Protein AF-A0AAW1YMD5-F1 (afdb_monomer)

InterPro domains:
  IPR000743 Glycoside hydrolase, family 28 [PF00295] (5-90)
  IPR011050 Pectin lyase fold/virulence factor [SSF51126] (4-85)
  IPR012334 Pectin lyase fold [G3DSA:2.160.20.10] (3-97)

pLDDT: mean 80.37, std 17.01, range [36.25, 95.62]

Mean predicted aligned error: 6.87 Å

Foldseek 3Di:
DAEEELAQEAAEAEAAFDADCAEAAQAEDEAYEYEQHAAHEEYYQQDDPPVPPRDPGGHNYAYEHYEYYNYYYEYVDLHRYDYHDHPDYDDHPDPPPDDD

Sequence (100 aa):
MRFFKGTQNGLRIKSWARPSNGFVQGVQFLEVKMVNVQNPIVIDQNYCPHNLNCPAQVSGVKISDVLYQNIQGTSATAVAVRFAVVQQIHAVGYDSKTCL

Solvent-accessible surface area (backbone atoms only — not comparable to full-atom values): 5699 Å² total; per-residue (Å²): 122,48,81,46,65,67,33,71,58,59,50,75,50,75,38,58,17,34,87,44,89,49,72,48,67,69,47,73,49,66,34,34,40,35,37,43,12,41,31,35,34,35,38,30,28,62,39,47,75,92,69,61,88,56,53,100,40,68,29,36,54,45,58,41,57,50,43,45,37,65,62,46,42,35,45,61,40,97,55,43,68,46,78,44,73,79,96,54,82,67,63,78,59,75,70,82,84,50,85,118

Organism: Rubus argutus (NCBI:txid59490)

Secondary structure (DSSP, 8-state):
-EEEES-SEEEEEEEESS----EEE--EEEEEEEEEESEEEEEEEEE-GGGSS--SS----EEE--EEEEEEEEESSS-SEEEES-S---------S---

Structure (mmCIF, N/CA/C/O backbone):
data_AF-A0AAW1YMD5-F1
#
_entry.id   AF-A0AAW1YMD5-F1
#
loop_
_atom_site.group_PDB
_atom_site.id
_atom_site.type_symbol
_atom_site.label_atom_id
_atom_site.label_alt_id
_atom_site.label_comp_id
_atom_site.label_asym_id
_atom_site.label_entity_id
_atom_site.label_seq_id
_atom_site.pdbx_PDB_ins_code
_atom_site.Cartn_x
_atom_site.Cartn_y
_atom_site.Cartn_z
_atom_site.occupancy
_atom_site.B_iso_or_equiv
_atom_site.auth_seq_id
_atom_site.auth_comp_id
_atom_site.auth_asym_id
_atom_site.auth_atom_id
_atom_site.pdbx_PDB_model_num
ATOM 1 N N . MET A 1 1 ? -17.437 -8.914 6.060 1.00 76.75 1 MET A N 1
ATOM 2 C CA . MET A 1 1 ? -16.591 -7.895 6.731 1.00 76.75 1 MET A CA 1
ATOM 3 C C . MET A 1 1 ? -15.275 -8.469 7.282 1.00 76.75 1 MET A C 1
ATOM 5 O O . MET A 1 1 ? -15.306 -9.346 8.136 1.00 76.75 1 MET A O 1
ATOM 9 N N . ARG A 1 2 ? -14.117 -7.988 6.801 1.00 92.06 2 ARG A N 1
ATOM 10 C CA . ARG A 1 2 ? -12.753 -8.325 7.279 1.00 92.06 2 ARG A CA 1
ATOM 11 C C . ARG A 1 2 ? -12.272 -7.301 8.314 1.00 92.06 2 ARG A C 1
ATOM 13 O O . ARG A 1 2 ? -12.601 -6.129 8.175 1.00 92.06 2 ARG A O 1
ATOM 20 N N . PHE A 1 3 ? -11.484 -7.709 9.314 1.00 93.81 3 PHE A N 1
ATOM 21 C CA . PHE A 1 3 ? -11.036 -6.827 10.405 1.00 93.81 3 PHE A CA 1
ATOM 22 C C . PHE A 1 3 ? -9.511 -6.819 10.576 1.00 93.81 3 PHE A C 1
ATOM 24 O O . PHE A 1 3 ? -8.901 -7.876 10.715 1.00 93.81 3 PHE A O 1
ATOM 31 N N . PHE A 1 4 ? -8.907 -5.628 10.614 1.00 95.12 4 PHE A N 1
ATOM 32 C CA . PHE A 1 4 ? -7.480 -5.418 10.881 1.00 95.12 4 PHE A CA 1
ATOM 33 C C . PHE A 1 4 ? -7.298 -4.484 12.079 1.00 95.12 4 PHE A C 1
ATOM 35 O O . PHE A 1 4 ? -7.888 -3.405 12.117 1.00 95.12 4 PHE A O 1
ATOM 42 N N . LYS A 1 5 ? -6.466 -4.870 13.052 1.00 95.62 5 LYS A N 1
ATOM 43 C CA .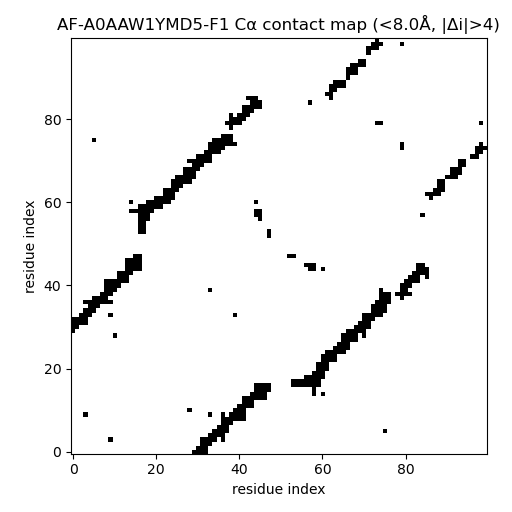 LYS A 1 5 ? -6.191 -4.061 14.248 1.00 95.62 5 LYS A CA 1
ATOM 44 C C . LYS A 1 5 ? -4.701 -4.024 14.559 1.00 95.62 5 LYS A C 1
ATOM 46 O O . LYS A 1 5 ? -4.084 -5.079 14.654 1.00 95.62 5 LYS A O 1
ATOM 51 N N . GLY A 1 6 ? -4.142 -2.828 14.744 1.00 93.94 6 GLY A N 1
ATOM 52 C CA . GLY A 1 6 ? -2.741 -2.646 15.148 1.00 93.94 6 GLY A CA 1
ATOM 53 C C . GLY A 1 6 ? -1.714 -3.157 14.133 1.00 93.94 6 GLY A C 1
ATOM 54 O O . GLY A 1 6 ? -0.551 -3.338 14.482 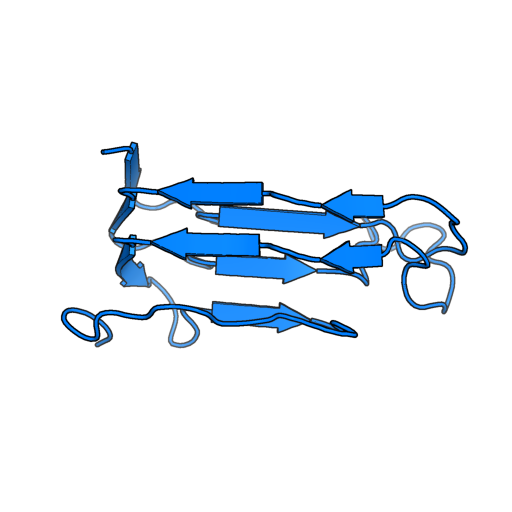1.00 93.94 6 GLY A O 1
ATOM 55 N N . THR A 1 7 ? -2.127 -3.448 12.895 1.00 95.56 7 THR A N 1
ATOM 56 C CA . THR A 1 7 ? -1.236 -3.997 11.8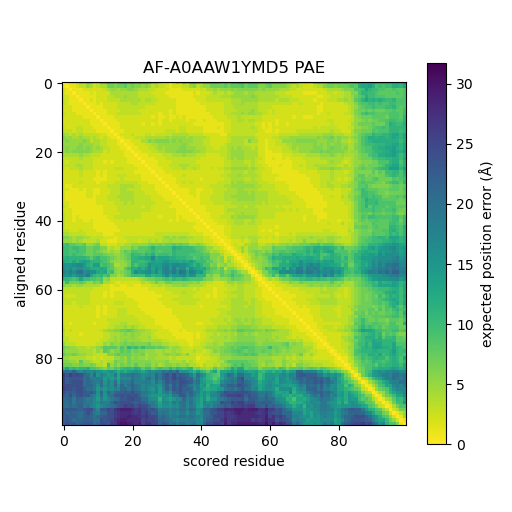70 1.00 95.56 7 THR A CA 1
ATOM 57 C C . THR A 1 7 ? -0.415 -2.896 11.211 1.00 95.56 7 THR A C 1
ATOM 59 O O . THR A 1 7 ? -0.817 -1.733 11.132 1.00 95.56 7 THR A O 1
ATOM 62 N N . GLN A 1 8 ? 0.739 -3.276 10.659 1.00 94.00 8 GLN A N 1
ATOM 63 C CA . GLN A 1 8 ? 1.549 -2.346 9.875 1.00 94.00 8 GLN A CA 1
ATOM 64 C C . GLN A 1 8 ? 0.843 -1.922 8.576 1.00 94.00 8 GLN A C 1
ATOM 66 O O . GLN A 1 8 ? 0.978 -0.784 8.142 1.00 94.00 8 GLN A O 1
ATOM 71 N N . ASN A 1 9 ? 0.110 -2.831 7.927 1.00 93.69 9 ASN A N 1
ATOM 72 C CA . ASN A 1 9 ? -0.601 -2.556 6.679 1.00 93.69 9 ASN A CA 1
ATOM 73 C C . ASN A 1 9 ? -2.012 -3.152 6.736 1.00 93.69 9 ASN A C 1
ATOM 75 O O . ASN A 1 9 ? -2.213 -4.187 7.379 1.00 93.69 9 ASN A O 1
ATOM 79 N N . GLY A 1 10 ? -2.958 -2.515 6.050 1.00 94.56 10 GLY A N 1
ATOM 80 C CA . GLY A 1 10 ? -4.269 -3.083 5.754 1.00 94.56 10 GLY A CA 1
ATOM 81 C C . GLY A 1 10 ? -4.255 -3.741 4.377 1.00 94.56 10 GLY A C 1
ATOM 82 O O . GLY A 1 10 ? -3.784 -4.864 4.207 1.00 94.56 10 GLY A O 1
ATOM 83 N N . LEU A 1 11 ? -4.746 -3.020 3.375 1.00 93.75 11 LEU A N 1
ATOM 84 C CA . LEU A 1 11 ? -4.822 -3.453 1.984 1.00 93.75 11 LEU A CA 1
ATOM 85 C C . LEU A 1 11 ? -3.573 -3.002 1.241 1.00 93.75 11 LEU A C 1
ATOM 87 O O . LEU A 1 11 ? -3.281 -1.809 1.185 1.00 93.75 11 LEU A O 1
ATOM 91 N N . ARG A 1 12 ? -2.825 -3.945 0.665 1.00 93.75 12 ARG A N 1
ATOM 92 C CA . ARG A 1 12 ? -1.555 -3.626 0.013 1.00 93.75 12 ARG A CA 1
ATOM 93 C C . ARG A 1 12 ? -1.364 -4.362 -1.303 1.00 93.75 12 ARG A C 1
ATOM 95 O O . ARG A 1 12 ? -1.373 -5.590 -1.320 1.00 93.75 12 ARG A O 1
ATOM 102 N N . ILE A 1 13 ? -1.076 -3.609 -2.361 1.00 92.81 13 ILE A N 1
ATOM 103 C CA . ILE A 1 13 ? -0.550 -4.120 -3.631 1.00 92.81 13 ILE A CA 1
ATOM 104 C C . ILE A 1 13 ? 0.898 -3.646 -3.761 1.00 92.81 13 ILE A C 1
ATOM 106 O O . ILE A 1 13 ? 1.201 -2.480 -3.518 1.00 92.81 13 ILE A O 1
ATOM 110 N N . LYS A 1 14 ? 1.806 -4.557 -4.111 1.00 92.12 14 LYS A N 1
ATOM 111 C CA . LYS A 1 14 ? 3.222 -4.250 -4.331 1.00 92.12 14 LYS A CA 1
ATOM 112 C C . LYS A 1 14 ? 3.701 -4.900 -5.621 1.00 92.12 14 LYS A C 1
ATOM 114 O O . LYS A 1 14 ? 3.441 -6.087 -5.826 1.00 92.12 14 LYS A O 1
ATOM 119 N N . SER A 1 15 ? 4.411 -4.159 -6.463 1.00 90.31 15 SER A N 1
ATOM 120 C CA . SER A 1 15 ? 5.044 -4.703 -7.664 1.00 90.31 15 SER A CA 1
ATOM 121 C C . SER A 1 15 ? 6.521 -4.347 -7.708 1.00 90.31 15 SER A C 1
ATOM 123 O O . SER A 1 15 ? 6.930 -3.246 -7.349 1.00 90.31 15 SER A O 1
ATOM 125 N N . TRP A 1 16 ? 7.332 -5.324 -8.119 1.00 89.69 16 TRP A N 1
ATOM 126 C CA . TRP A 1 16 ? 8.776 -5.149 -8.179 1.00 89.69 16 TRP A CA 1
ATOM 127 C C . TRP A 1 16 ? 9.146 -4.077 -9.204 1.00 89.69 16 TRP A C 1
ATOM 129 O O . TRP A 1 16 ? 8.658 -4.121 -10.339 1.00 89.69 16 TRP A O 1
ATOM 139 N N . ALA A 1 17 ? 10.042 -3.175 -8.814 1.00 88.38 17 ALA A N 1
ATOM 140 C CA . ALA A 1 17 ? 10.533 -2.041 -9.595 1.00 88.38 17 ALA A CA 1
ATOM 141 C C . ALA A 1 17 ? 11.426 -2.468 -10.783 1.00 88.38 17 ALA A C 1
ATOM 143 O O . ALA A 1 17 ? 12.617 -2.195 -10.800 1.00 88.38 17 ALA A O 1
ATOM 144 N N . ARG A 1 18 ? 10.903 -3.239 -11.746 1.00 87.38 18 ARG A N 1
ATOM 145 C CA . ARG A 1 18 ? 11.624 -3.687 -12.955 1.00 87.38 18 ARG A CA 1
ATOM 146 C C . ARG A 1 18 ? 10.723 -3.674 -14.190 1.00 87.38 18 ARG A C 1
ATOM 148 O O . ARG A 1 18 ? 9.502 -3.793 -14.028 1.00 87.38 18 ARG A O 1
ATOM 155 N N . PRO A 1 19 ? 11.302 -3.668 -15.405 1.00 88.75 19 PRO A N 1
ATOM 156 C CA . PRO A 1 19 ? 10.569 -3.965 -16.627 1.00 88.75 19 PRO A CA 1
ATOM 157 C C . PRO A 1 19 ? 9.766 -5.252 -16.503 1.00 88.75 19 PRO A C 1
ATOM 159 O O . PRO A 1 19 ? 10.265 -6.291 -16.067 1.00 88.75 19 PRO A O 1
ATOM 162 N N . SER A 1 20 ? 8.504 -5.176 -16.883 1.00 88.38 20 SER A N 1
ATOM 163 C CA . SER A 1 20 ? 7.582 -6.297 -16.867 1.00 88.38 20 SER A CA 1
ATOM 164 C C . SER A 1 20 ? 6.473 -6.010 -17.864 1.00 88.38 20 SER A C 1
ATOM 166 O O . SER A 1 20 ? 6.106 -4.857 -18.048 1.00 88.38 20 SER A O 1
ATOM 168 N N . ASN A 1 21 ? 5.926 -7.062 -18.462 1.00 91.69 21 ASN A N 1
ATOM 169 C CA . ASN A 1 21 ? 4.677 -6.996 -19.223 1.00 91.69 21 ASN A CA 1
ATOM 170 C C . ASN A 1 21 ? 3.503 -7.585 -18.422 1.00 91.69 21 ASN A C 1
ATOM 172 O O . ASN A 1 21 ? 2.429 -7.821 -18.968 1.00 91.69 21 ASN A O 1
ATOM 176 N N . GLY A 1 22 ? 3.722 -7.883 -17.136 1.00 92.62 22 GLY A N 1
ATOM 177 C CA . GLY A 1 22 ? 2.698 -8.418 -16.249 1.00 92.62 22 GLY A CA 1
ATOM 178 C C . GLY A 1 22 ? 1.612 -7.395 -15.930 1.00 92.62 22 GLY A C 1
ATOM 179 O O . GLY A 1 22 ? 1.794 -6.188 -16.090 1.00 92.62 22 GLY A O 1
ATOM 180 N N . PHE A 1 23 ? 0.485 -7.885 -15.429 1.00 92.88 23 PHE A N 1
ATOM 181 C CA . PHE A 1 23 ? -0.634 -7.041 -15.039 1.00 92.88 23 PHE A CA 1
ATOM 182 C C . PHE A 1 23 ? -1.333 -7.575 -13.787 1.00 92.88 23 PHE A C 1
ATOM 184 O O . PHE A 1 23 ? -1.251 -8.758 -13.459 1.00 92.88 23 PHE A O 1
ATOM 191 N N . VAL A 1 24 ? -2.016 -6.673 -13.094 1.00 91.25 24 VAL A N 1
ATOM 192 C CA . VAL A 1 24 ? -2.954 -6.938 -12.006 1.00 91.25 24 VAL A CA 1
ATOM 193 C C . VAL A 1 24 ? -4.233 -6.192 -12.359 1.00 91.25 24 VAL A C 1
ATOM 195 O O . VAL A 1 24 ? -4.214 -4.971 -12.485 1.00 91.25 24 VAL A O 1
ATOM 198 N N . GLN A 1 25 ? -5.332 -6.917 -12.535 1.00 91.50 25 GLN A N 1
ATOM 199 C CA . GLN A 1 25 ? -6.601 -6.340 -12.968 1.00 91.50 25 GLN A CA 1
ATOM 200 C C . GLN A 1 25 ? -7.765 -6.918 -12.165 1.00 91.50 25 GLN A C 1
ATOM 202 O O . GLN A 1 25 ? -7.729 -8.088 -11.782 1.00 91.50 25 GLN A O 1
ATOM 207 N N . GLY A 1 26 ? -8.796 -6.109 -11.919 1.00 88.31 26 GLY A N 1
ATOM 208 C CA . GLY A 1 26 ? -10.060 -6.570 -11.337 1.00 88.31 26 GLY A CA 1
ATOM 209 C C . GLY A 1 26 ? -9.970 -6.914 -9.850 1.00 88.31 26 GLY A C 1
ATOM 210 O O . GLY A 1 26 ? -10.716 -7.763 -9.361 1.00 88.31 26 GLY A O 1
ATOM 211 N N . VAL A 1 27 ? -9.039 -6.291 -9.121 1.00 91.25 27 VAL A N 1
ATOM 212 C CA . VAL A 1 27 ? -8.868 -6.524 -7.680 1.00 91.25 27 VAL A CA 1
ATOM 213 C C . VAL A 1 27 ? -9.957 -5.786 -6.916 1.00 91.25 27 VAL A C 1
ATOM 215 O O . VAL A 1 27 ? -10.114 -4.580 -7.062 1.00 91.25 27 VAL A O 1
ATOM 218 N N . GLN A 1 28 ? -10.673 -6.492 -6.044 1.00 90.69 28 GLN A N 1
ATOM 219 C CA . GLN A 1 28 ? -11.731 -5.900 -5.229 1.00 90.69 28 GLN A CA 1
ATOM 220 C C . GLN A 1 28 ? -11.427 -6.070 -3.743 1.00 90.69 28 GLN A C 1
ATOM 222 O O . GLN A 1 28 ? -11.307 -7.185 -3.229 1.00 90.69 28 GLN A O 1
ATOM 227 N N . PHE A 1 29 ? -11.344 -4.950 -3.036 1.00 90.62 29 PHE A N 1
ATOM 228 C CA . PHE A 1 29 ? -11.306 -4.898 -1.587 1.00 90.62 29 PHE A CA 1
ATOM 229 C C . PHE A 1 29 ? -12.653 -4.407 -1.071 1.00 90.62 29 PHE A C 1
ATOM 231 O O . PHE A 1 29 ? -13.009 -3.242 -1.236 1.00 90.62 29 PHE A O 1
ATOM 238 N N . LEU A 1 30 ? -13.398 -5.319 -0.448 1.00 90.81 30 LEU A N 1
ATOM 239 C CA . LEU A 1 30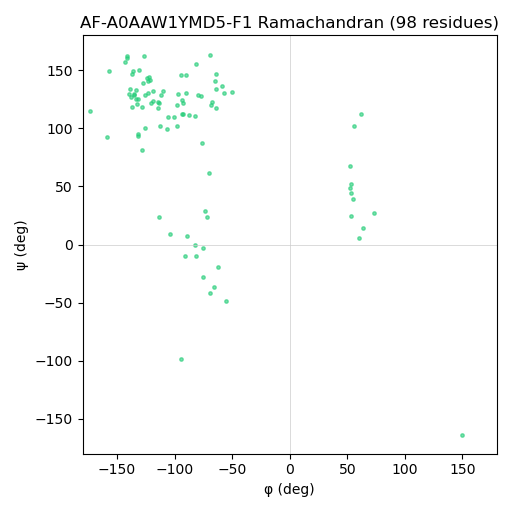 ? -14.775 -5.093 -0.023 1.00 90.81 30 LEU A CA 1
ATOM 240 C C . LEU A 1 30 ? -14.921 -5.332 1.482 1.00 90.81 30 LEU A C 1
ATOM 242 O O . LEU A 1 30 ? -14.353 -6.294 2.016 1.00 90.81 30 LEU A O 1
ATOM 246 N N . GLU A 1 31 ? -15.725 -4.489 2.131 1.00 92.75 31 GLU A N 1
ATOM 247 C CA . GLU A 1 31 ? -16.169 -4.630 3.522 1.00 92.75 31 GLU A CA 1
ATOM 248 C C . GLU A 1 31 ? -15.018 -4.841 4.513 1.00 92.75 31 GLU A C 1
ATOM 250 O O . GLU A 1 31 ? -14.867 -5.915 5.107 1.00 92.75 31 GLU A O 1
ATOM 255 N N . VAL A 1 32 ? -14.185 -3.826 4.709 1.00 92.50 32 VAL A N 1
ATOM 256 C CA . VAL A 1 32 ? -13.019 -3.924 5.597 1.00 92.50 32 VAL A CA 1
ATOM 257 C C . VAL A 1 32 ? -13.143 -2.916 6.722 1.00 92.50 32 VAL A C 1
ATOM 259 O O . VAL A 1 32 ? -13.395 -1.742 6.483 1.00 92.50 32 VAL A O 1
ATOM 262 N N . LYS A 1 33 ? -12.913 -3.370 7.952 1.00 92.69 33 LYS A N 1
ATOM 263 C CA . LYS A 1 33 ? -12.832 -2.529 9.139 1.00 92.69 33 LYS A CA 1
ATOM 264 C C . LYS A 1 33 ? -11.401 -2.506 9.674 1.00 92.69 33 LYS A C 1
ATOM 266 O O . LYS A 1 33 ? -10.801 -3.559 9.886 1.00 92.69 33 LYS A O 1
ATOM 271 N N . MET A 1 34 ? -10.856 -1.317 9.896 1.00 93.19 34 MET A N 1
ATOM 272 C CA . MET A 1 34 ? -9.487 -1.105 10.368 1.00 93.19 34 MET A CA 1
ATOM 273 C C . MET A 1 34 ? -9.467 -0.334 11.686 1.00 93.19 34 MET A C 1
ATOM 275 O O . MET A 1 34 ? -10.264 0.571 11.900 1.00 93.19 34 MET A O 1
ATOM 279 N N . VAL A 1 35 ? -8.565 -0.684 12.595 1.00 93.62 35 VAL A N 1
ATOM 280 C CA . VAL A 1 35 ? -8.382 0.042 13.857 1.00 93.62 35 VAL A CA 1
ATOM 281 C C . VAL A 1 35 ? -6.900 0.197 14.126 1.00 93.62 35 VAL A C 1
ATOM 283 O O . VAL A 1 35 ? -6.201 -0.799 14.320 1.00 93.62 35 VAL A O 1
ATOM 286 N N . ASN A 1 36 ? -6.430 1.439 14.196 1.00 92.75 36 ASN A N 1
ATOM 287 C CA . ASN A 1 36 ? -5.034 1.751 14.492 1.00 92.75 36 ASN A CA 1
ATOM 288 C C . ASN A 1 36 ? -4.064 1.012 13.543 1.00 92.75 36 ASN A C 1
ATOM 290 O O . ASN A 1 36 ? -3.098 0.388 13.982 1.00 92.75 36 ASN A O 1
ATOM 294 N N . VAL A 1 37 ? -4.369 1.004 12.242 1.00 91.81 37 VAL A N 1
ATOM 295 C CA . VAL A 1 37 ? -3.516 0.390 11.209 1.00 91.81 37 VAL A CA 1
ATOM 296 C C . VAL A 1 37 ? -2.545 1.440 10.683 1.00 91.81 37 VAL A C 1
ATOM 298 O O . VAL A 1 37 ? -2.974 2.530 10.325 1.00 91.81 37 VAL A O 1
ATOM 301 N N . GLN A 1 38 ? -1.245 1.145 10.620 1.00 90.12 38 GLN A N 1
ATOM 302 C CA . GLN A 1 38 ? -0.245 2.170 10.275 1.00 90.12 38 GLN A CA 1
ATOM 303 C C . GLN A 1 38 ? -0.330 2.636 8.820 1.00 90.12 38 GLN A C 1
ATOM 305 O O . GLN A 1 38 ? -0.221 3.830 8.560 1.00 90.12 38 GLN A O 1
ATOM 310 N N . ASN A 1 39 ? -0.530 1.702 7.886 1.00 89.38 39 ASN A N 1
ATOM 311 C CA . ASN A 1 39 ? -0.701 1.980 6.460 1.00 89.38 39 ASN A CA 1
ATOM 312 C C . ASN A 1 39 ? -1.978 1.283 5.952 1.00 89.38 39 ASN A C 1
ATOM 314 O O . ASN A 1 39 ? -1.899 0.165 5.426 1.00 89.38 39 ASN A O 1
ATOM 318 N N . PRO A 1 40 ? -3.165 1.878 6.166 1.00 88.75 40 PRO A N 1
ATOM 319 C CA . PRO A 1 40 ? -4.445 1.251 5.841 1.00 88.75 40 PRO A CA 1
ATOM 320 C C . PRO A 1 40 ? -4.554 0.797 4.384 1.00 88.75 40 PRO A C 1
ATOM 322 O O . PRO A 1 40 ? -4.907 -0.356 4.143 1.00 88.75 40 PRO A O 1
ATOM 325 N N . ILE A 1 41 ? -4.209 1.650 3.416 1.00 90.06 41 ILE A N 1
ATOM 326 C CA . ILE A 1 41 ? -4.233 1.309 1.987 1.00 90.06 41 ILE A CA 1
ATOM 327 C C . ILE A 1 41 ? -2.922 1.733 1.322 1.00 90.06 41 ILE A C 1
ATOM 329 O O . ILE A 1 41 ? -2.533 2.900 1.387 1.00 90.06 41 ILE A O 1
ATOM 333 N N . VAL A 1 42 ? -2.248 0.791 0.655 1.00 89.94 42 VAL A N 1
ATOM 334 C CA . VAL A 1 42 ? -0.980 1.030 -0.049 1.00 89.94 42 VAL A CA 1
ATOM 335 C C . VAL A 1 42 ? -0.977 0.385 -1.433 1.00 89.94 42 VAL A C 1
ATOM 337 O O . VAL A 1 42 ? -1.208 -0.816 -1.564 1.00 89.94 42 VAL A O 1
ATOM 340 N N . ILE A 1 43 ? -0.613 1.152 -2.458 1.00 89.12 43 ILE A N 1
ATOM 341 C CA . ILE A 1 43 ? -0.107 0.602 -3.724 1.00 89.12 43 ILE A CA 1
ATOM 342 C C . ILE A 1 43 ? 1.316 1.115 -3.915 1.00 89.12 43 ILE A C 1
ATOM 344 O O . ILE A 1 43 ? 1.547 2.323 -3.887 1.00 89.12 43 ILE A O 1
ATOM 348 N N . ASP A 1 44 ? 2.259 0.191 -4.064 1.00 88.75 44 ASP A N 1
ATOM 349 C CA . ASP A 1 44 ? 3.685 0.474 -4.218 1.00 88.75 44 ASP A CA 1
ATOM 350 C C . ASP A 1 44 ? 4.224 -0.207 -5.480 1.00 88.75 44 ASP 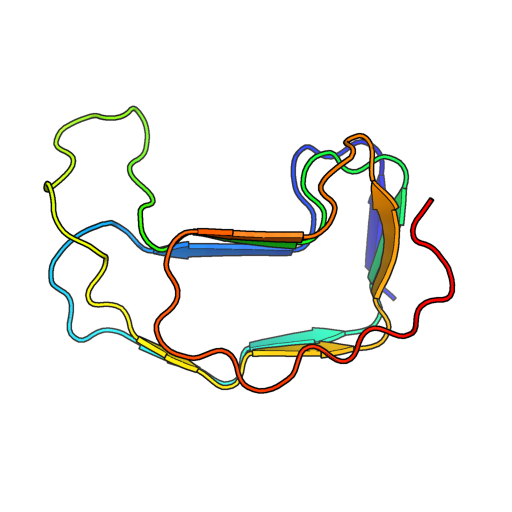A C 1
ATOM 352 O O . ASP A 1 44 ? 4.489 -1.414 -5.479 1.00 88.75 44 ASP A O 1
ATOM 356 N N . GLN A 1 45 ? 4.368 0.562 -6.564 1.00 87.69 45 GLN A N 1
ATOM 357 C CA . GLN A 1 45 ? 4.970 0.077 -7.814 1.00 87.69 45 GLN A CA 1
ATOM 358 C C . GLN A 1 45 ? 6.491 0.262 -7.870 1.00 87.69 45 GLN A C 1
ATOM 360 O O . GLN A 1 45 ? 7.111 0.000 -8.899 1.00 87.69 45 GLN A O 1
ATOM 365 N N . ASN A 1 46 ? 7.107 0.686 -6.767 1.00 87.31 46 ASN A N 1
ATOM 366 C CA . ASN A 1 46 ? 8.553 0.816 -6.630 1.00 87.31 46 ASN A CA 1
ATOM 367 C C . ASN A 1 46 ? 9.101 -0.180 -5.604 1.00 87.31 46 ASN A C 1
ATOM 369 O O . ASN A 1 46 ? 10.168 0.034 -5.026 1.00 87.31 46 ASN A O 1
ATOM 373 N N . TYR A 1 47 ? 8.379 -1.276 -5.359 1.00 88.38 47 TYR A N 1
ATOM 374 C CA . TYR A 1 47 ? 8.747 -2.201 -4.306 1.00 88.38 47 TYR A CA 1
ATOM 375 C C . TYR A 1 47 ? 10.105 -2.842 -4.604 1.00 88.38 47 TYR A C 1
ATOM 377 O O . TYR A 1 47 ? 10.266 -3.582 -5.578 1.00 88.38 47 TYR A O 1
ATOM 385 N N . CYS A 1 48 ? 11.063 -2.581 -3.719 1.00 86.50 48 CYS A N 1
ATOM 386 C CA . CYS A 1 48 ? 12.376 -3.200 -3.717 1.00 86.50 48 CYS A CA 1
ATOM 387 C C . CYS A 1 48 ? 12.710 -3.698 -2.296 1.00 86.50 48 CYS A C 1
ATOM 389 O O . CYS A 1 48 ? 13.138 -2.924 -1.437 1.00 86.50 48 CYS A O 1
ATOM 391 N N . PRO A 1 49 ? 12.464 -4.977 -1.979 1.00 81.75 49 PRO A N 1
ATOM 392 C CA . PRO A 1 49 ? 12.792 -5.546 -0.686 1.00 81.75 49 PRO A CA 1
ATOM 393 C C . PRO A 1 49 ? 14.289 -5.431 -0.400 1.00 81.75 49 PRO A C 1
ATOM 395 O O . PRO A 1 49 ? 15.136 -5.699 -1.251 1.00 81.75 49 PRO A O 1
ATOM 398 N N . HIS A 1 50 ? 14.587 -5.037 0.839 1.00 82.75 50 HIS A N 1
ATOM 399 C CA . HIS A 1 50 ? 15.937 -4.854 1.381 1.00 82.75 50 HIS A CA 1
ATOM 400 C C . HIS A 1 50 ? 16.802 -3.815 0.656 1.00 82.75 50 HIS A C 1
ATOM 402 O O . HIS A 1 50 ? 17.972 -3.676 0.992 1.00 82.75 50 HIS A O 1
ATOM 408 N N . ASN A 1 51 ? 16.246 -3.082 -0.310 1.00 77.19 51 ASN A N 1
ATOM 409 C CA . ASN A 1 51 ? 16.989 -2.200 -1.204 1.00 77.19 51 ASN A CA 1
ATOM 410 C C . ASN A 1 51 ? 18.174 -2.886 -1.920 1.00 77.19 51 ASN A C 1
ATOM 412 O O . ASN A 1 51 ? 19.134 -2.231 -2.324 1.00 77.19 51 ASN A O 1
ATOM 416 N N . LEU A 1 52 ? 18.120 -4.213 -2.072 1.00 77.19 52 LEU A N 1
ATOM 417 C CA . LEU A 1 52 ? 19.176 -4.999 -2.702 1.00 77.19 52 LEU A CA 1
ATOM 418 C C . LEU A 1 52 ? 18.855 -5.184 -4.183 1.00 77.19 52 LEU A C 1
ATOM 420 O O . LEU A 1 52 ? 17.798 -5.711 -4.530 1.00 77.19 52 LEU A O 1
ATOM 424 N N . ASN A 1 53 ? 19.787 -4.784 -5.051 1.00 77.88 53 ASN A N 1
ATOM 425 C CA . ASN A 1 53 ? 19.666 -4.909 -6.507 1.00 77.88 53 ASN A CA 1
ATOM 426 C C . ASN A 1 53 ? 18.385 -4.265 -7.070 1.00 77.88 53 ASN A C 1
ATOM 428 O O . ASN A 1 53 ? 17.753 -4.812 -7.976 1.00 77.88 53 ASN A O 1
ATOM 432 N N . CYS A 1 54 ? 17.990 -3.106 -6.530 1.00 74.31 54 CYS A N 1
ATOM 433 C CA . CYS A 1 54 ? 16.864 -2.348 -7.064 1.00 74.31 54 CYS A CA 1
ATOM 434 C C . CYS A 1 54 ? 17.212 -1.811 -8.448 1.00 74.31 54 CYS A C 1
ATOM 436 O O . CYS A 1 54 ? 18.170 -1.044 -8.579 1.00 74.31 54 CYS A O 1
ATOM 438 N N . PRO A 1 55 ? 16.428 -2.132 -9.481 1.00 74.69 55 PRO A N 1
ATOM 439 C CA . PRO A 1 55 ? 16.521 -1.398 -10.726 1.00 74.69 55 PRO A CA 1
ATOM 440 C C . PRO A 1 55 ? 16.071 0.042 -10.463 1.00 74.69 55 PRO A C 1
ATOM 442 O O . PRO A 1 55 ? 15.102 0.273 -9.742 1.00 74.69 55 PRO A O 1
ATOM 445 N N . ALA A 1 56 ? 16.741 1.021 -11.067 1.00 69.31 56 ALA A N 1
ATOM 446 C CA . ALA A 1 56 ? 16.347 2.431 -10.985 1.00 69.3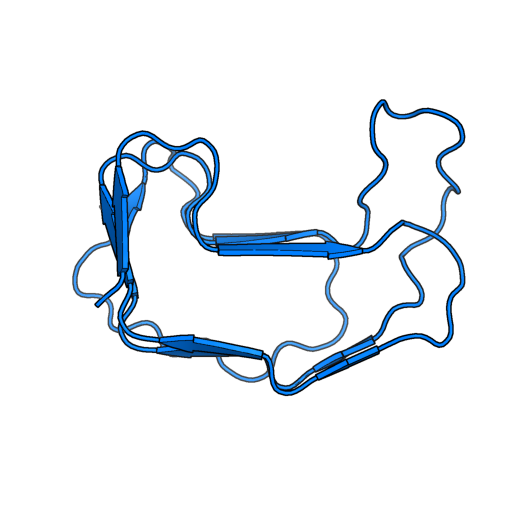1 56 ALA A CA 1
ATOM 447 C C . ALA A 1 56 ? 15.091 2.745 -11.834 1.00 69.31 56 ALA A C 1
ATOM 449 O O . ALA A 1 56 ? 14.952 3.842 -12.368 1.00 69.31 56 ALA A O 1
ATOM 450 N N . GLN A 1 57 ? 14.208 1.761 -12.029 1.00 70.75 57 GLN A N 1
ATOM 451 C CA . GLN A 1 57 ? 13.093 1.809 -12.969 1.00 70.75 57 GLN A CA 1
ATOM 452 C C . GLN A 1 57 ? 11.766 1.589 -12.248 1.00 70.75 57 GLN A C 1
ATOM 454 O O . GLN A 1 57 ? 11.668 0.776 -11.333 1.00 70.75 57 GLN A O 1
ATOM 459 N N . VAL A 1 58 ? 10.725 2.281 -12.703 1.00 78.00 58 VAL A N 1
ATOM 460 C CA . VAL A 1 58 ? 9.347 2.027 -12.265 1.00 78.00 58 VAL A CA 1
ATOM 461 C C . VAL A 1 58 ? 8.934 0.616 -12.694 1.00 78.00 58 VAL A C 1
ATOM 463 O O . VAL A 1 58 ? 9.367 0.123 -13.740 1.00 78.00 58 VAL A O 1
ATOM 466 N N . SER A 1 59 ? 8.105 -0.060 -11.895 1.00 86.12 59 SER A N 1
ATOM 467 C CA . SER A 1 59 ? 7.564 -1.364 -12.282 1.00 86.12 59 SER A CA 1
ATOM 468 C C . SER A 1 59 ? 6.807 -1.285 -13.610 1.00 86.12 59 SER A C 1
ATOM 470 O O . SER A 1 59 ? 5.907 -0.467 -13.767 1.00 86.12 59 SER A O 1
ATOM 472 N N . GLY A 1 60 ? 7.113 -2.192 -14.542 1.00 89.12 60 GLY A N 1
ATOM 473 C CA . GLY A 1 60 ? 6.335 -2.356 -15.777 1.00 89.12 60 GLY A CA 1
ATOM 474 C C . GLY A 1 60 ? 4.990 -3.066 -15.570 1.00 89.12 60 GLY A C 1
ATOM 475 O O . GLY A 1 60 ? 4.226 -3.233 -16.516 1.00 89.12 60 GLY A O 1
ATOM 476 N N . VAL A 1 61 ? 4.686 -3.509 -14.342 1.00 90.69 61 VAL A N 1
ATOM 477 C CA . VAL A 1 61 ? 3.416 -4.177 -14.043 1.00 90.69 61 VAL A CA 1
ATOM 478 C C . VAL A 1 61 ? 2.271 -3.176 -14.153 1.00 90.69 61 VAL A C 1
ATOM 480 O O . VAL A 1 61 ? 2.225 -2.199 -13.410 1.00 90.69 61 VAL A O 1
ATOM 483 N N . LYS A 1 62 ? 1.309 -3.437 -15.038 1.00 90.94 62 LYS A N 1
ATOM 484 C CA . LYS A 1 62 ? 0.107 -2.603 -15.166 1.00 90.94 62 LYS A CA 1
ATOM 485 C C . LYS A 1 62 ? -0.894 -2.964 -14.076 1.00 90.94 62 LYS A C 1
ATOM 487 O O . LYS A 1 62 ? -1.214 -4.136 -13.913 1.00 90.94 62 LYS A O 1
ATOM 492 N N . ILE A 1 63 ? -1.387 -1.976 -13.339 1.00 89.38 63 ILE A N 1
ATOM 493 C CA . ILE A 1 63 ? -2.449 -2.169 -12.347 1.00 89.38 63 ILE A CA 1
ATOM 494 C C . ILE A 1 63 ? -3.673 -1.400 -12.833 1.00 89.38 63 ILE A C 1
ATOM 496 O O . ILE A 1 63 ? -3.574 -0.198 -13.061 1.00 89.38 63 ILE A O 1
ATOM 500 N N . SER A 1 64 ? -4.803 -2.081 -12.999 1.00 86.50 64 SER A N 1
ATOM 501 C CA . SER A 1 64 ? -6.069 -1.476 -13.422 1.00 86.50 64 SER A CA 1
ATOM 502 C C . SER A 1 64 ? -7.259 -2.093 -12.685 1.00 86.50 64 SER A C 1
ATOM 504 O O . SER A 1 64 ? -7.155 -3.166 -12.093 1.00 86.50 64 SER A O 1
ATOM 506 N N . ASP A 1 65 ? -8.397 -1.399 -12.699 1.00 87.06 65 ASP A N 1
ATOM 507 C CA . ASP A 1 65 ? -9.674 -1.882 -12.155 1.00 87.06 65 ASP A CA 1
ATOM 508 C C . ASP A 1 65 ? -9.583 -2.377 -10.699 1.00 87.06 65 ASP A C 1
ATOM 510 O O . ASP A 1 65 ? -10.027 -3.478 -10.364 1.00 87.06 65 ASP A O 1
ATOM 514 N N . VAL A 1 66 ? -8.963 -1.567 -9.831 1.00 85.62 66 VAL A N 1
ATOM 515 C CA . VAL A 1 66 ? -8.895 -1.833 -8.388 1.00 85.62 66 VAL A CA 1
ATOM 516 C C . VAL A 1 66 ? -10.050 -1.125 -7.686 1.00 85.62 66 VAL A C 1
ATOM 518 O O . VAL A 1 66 ? -10.066 0.100 -7.598 1.00 85.62 66 VAL A O 1
ATOM 521 N N . LEU A 1 67 ? -10.992 -1.895 -7.146 1.00 84.50 67 LEU A N 1
ATOM 522 C CA . LEU A 1 67 ? -12.138 -1.389 -6.397 1.00 84.50 67 LEU A CA 1
ATOM 523 C C . LEU A 1 67 ? -11.868 -1.440 -4.892 1.00 84.50 67 LEU A C 1
ATOM 525 O O . LEU A 1 67 ? -11.541 -2.493 -4.344 1.00 84.50 67 LEU A O 1
ATOM 529 N N . TYR A 1 68 ? -12.097 -0.319 -4.214 1.00 87.06 68 TYR A N 1
ATOM 530 C CA . TYR A 1 68 ? -12.216 -0.255 -2.759 1.00 87.06 68 TYR A CA 1
ATOM 531 C C . TYR A 1 68 ? -13.648 0.138 -2.412 1.00 87.06 68 TYR A C 1
ATOM 533 O O . TYR A 1 68 ? -14.109 1.197 -2.836 1.00 87.06 68 TYR A O 1
ATOM 541 N N . GLN A 1 69 ? -14.349 -0.698 -1.649 1.00 85.62 69 GLN A N 1
ATOM 542 C CA . GLN A 1 69 ? -15.739 -0.447 -1.278 1.00 85.62 69 GLN A CA 1
ATOM 543 C C . GLN A 1 69 ? -15.996 -0.807 0.182 1.00 85.62 69 GLN A C 1
ATOM 545 O O . GLN A 1 69 ? -15.641 -1.890 0.652 1.00 85.62 69 GLN A O 1
ATOM 550 N N . ASN A 1 70 ? -16.674 0.099 0.889 1.00 86.81 70 ASN A N 1
ATOM 551 C CA . ASN A 1 70 ? -17.031 -0.058 2.297 1.00 86.81 70 ASN A CA 1
ATOM 552 C C . ASN A 1 70 ? -15.809 -0.387 3.182 1.00 86.81 70 ASN A C 1
ATOM 554 O O . ASN A 1 70 ? -15.786 -1.380 3.915 1.00 86.81 70 ASN A O 1
ATOM 558 N N . ILE A 1 71 ? -14.766 0.441 3.058 1.00 87.88 71 ILE A N 1
ATOM 559 C CA . ILE A 1 71 ? -13.572 0.401 3.904 1.00 87.88 71 ILE A CA 1
ATOM 560 C C . ILE A 1 71 ? -13.738 1.465 4.985 1.00 87.88 71 ILE A C 1
ATOM 562 O O . ILE A 1 71 ? -13.891 2.641 4.672 1.00 87.88 71 ILE A O 1
ATOM 566 N N . GLN A 1 72 ? -13.731 1.055 6.247 1.00 87.25 72 GLN A N 1
ATOM 567 C CA . GLN A 1 72 ? -14.004 1.915 7.398 1.00 87.25 72 GLN A CA 1
ATOM 568 C C . GLN A 1 72 ? -12.924 1.719 8.458 1.00 87.25 72 GLN A C 1
ATOM 570 O O . GLN A 1 72 ? -12.400 0.613 8.597 1.0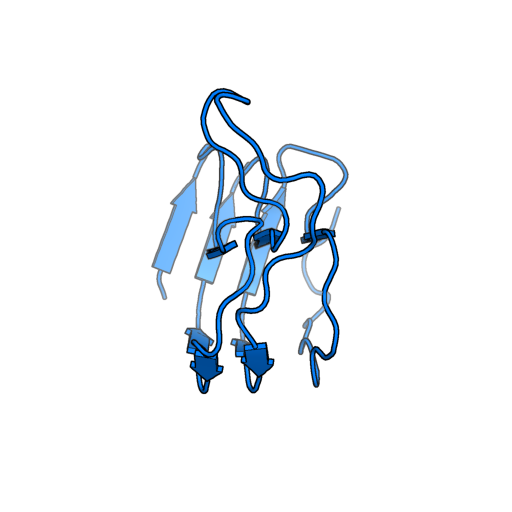0 87.25 72 GLN A O 1
ATOM 575 N N . GLY A 1 73 ? -12.604 2.736 9.257 1.00 86.56 73 GLY A N 1
ATOM 576 C CA . GLY A 1 73 ? -11.671 2.537 10.363 1.00 86.56 73 GLY A CA 1
ATOM 577 C C . GLY A 1 73 ? -10.831 3.735 10.765 1.00 86.56 73 GLY A C 1
ATOM 578 O O . GLY A 1 73 ? -11.124 4.859 10.391 1.00 86.56 73 GLY A O 1
ATOM 579 N N . THR A 1 74 ? -9.768 3.467 11.524 1.00 84.50 74 THR A N 1
ATOM 580 C CA . THR A 1 74 ? -8.781 4.473 11.940 1.00 84.50 74 THR A CA 1
ATOM 581 C C . THR A 1 74 ? -7.363 4.088 11.525 1.00 84.50 74 THR A C 1
ATOM 583 O O . THR A 1 74 ? -6.971 2.913 11.569 1.00 84.50 74 THR A O 1
ATOM 586 N N . SER A 1 75 ? -6.585 5.097 11.137 1.00 86.12 75 SER A N 1
ATOM 587 C CA . SER A 1 75 ? -5.155 4.972 10.864 1.00 86.12 75 SER A CA 1
ATOM 588 C C . SER A 1 75 ? -4.351 5.239 12.138 1.00 86.12 75 SER A C 1
ATOM 590 O O . SER A 1 75 ? -4.742 6.065 12.955 1.00 86.12 75 SER A O 1
ATOM 592 N N . ALA A 1 76 ? -3.219 4.556 12.309 1.00 87.19 76 ALA A N 1
ATOM 593 C CA . ALA A 1 76 ? -2.244 4.895 13.353 1.00 87.19 76 ALA A CA 1
ATOM 594 C C . ALA A 1 76 ? -1.321 6.056 12.938 1.00 87.19 76 ALA A C 1
ATOM 596 O O . ALA A 1 76 ? -0.527 6.540 13.741 1.00 87.19 76 ALA A O 1
ATOM 597 N N . THR A 1 77 ? -1.371 6.462 11.666 1.00 83.19 77 THR A N 1
ATOM 598 C CA . THR A 1 77 ? -0.571 7.552 11.098 1.00 83.19 77 THR A CA 1
ATOM 599 C C . THR A 1 77 ? -1.469 8.568 10.395 1.00 83.19 77 THR A C 1
ATOM 601 O O . THR A 1 77 ? -2.593 8.246 10.011 1.00 83.19 77 THR A O 1
ATOM 604 N N . ALA A 1 78 ? -0.958 9.777 10.150 1.00 82.50 78 ALA A N 1
ATOM 605 C CA . ALA A 1 78 ? -1.701 10.821 9.439 1.00 82.50 78 ALA A CA 1
ATOM 606 C C . ALA A 1 78 ? -2.064 10.447 7.986 1.00 82.50 78 ALA A C 1
ATOM 608 O O . ALA A 1 78 ? -2.966 11.041 7.400 1.00 82.50 78 ALA A O 1
ATOM 609 N N . VAL A 1 79 ? -1.371 9.469 7.388 1.00 75.94 79 VAL A N 1
ATOM 610 C CA . VAL A 1 79 ? -1.588 9.053 5.998 1.00 75.94 79 VAL A CA 1
ATOM 611 C C . VAL A 1 79 ? -2.299 7.705 5.973 1.00 75.94 79 VAL A C 1
ATOM 613 O O . VAL A 1 79 ? -1.680 6.651 6.095 1.00 75.94 79 VAL A O 1
ATOM 616 N N . ALA A 1 80 ? -3.615 7.732 5.765 1.00 75.94 80 ALA A N 1
ATOM 617 C CA . ALA A 1 80 ? -4.414 6.512 5.646 1.00 75.94 80 ALA A CA 1
ATOM 618 C C . ALA A 1 80 ? -4.237 5.807 4.284 1.00 75.94 80 ALA A C 1
ATOM 620 O O . ALA A 1 80 ? -4.382 4.588 4.173 1.00 75.94 80 ALA A O 1
ATOM 621 N N . VAL A 1 81 ? -3.923 6.571 3.236 1.00 81.38 81 VAL A N 1
ATOM 622 C CA . VAL A 1 81 ? -3.890 6.095 1.851 1.00 81.38 81 VAL A CA 1
ATOM 623 C C . VAL A 1 81 ? -2.609 6.570 1.196 1.00 81.38 81 VAL A C 1
ATOM 625 O O . VAL A 1 81 ? -2.337 7.769 1.157 1.00 81.38 81 VAL A O 1
ATOM 628 N N . ARG A 1 82 ? -1.834 5.636 0.644 1.00 80.06 82 ARG A N 1
ATOM 629 C CA . ARG A 1 82 ? -0.605 5.956 -0.079 1.00 80.06 82 ARG A CA 1
ATOM 630 C C . ARG A 1 82 ? -0.531 5.226 -1.411 1.00 80.06 82 ARG A C 1
ATOM 632 O O . ARG A 1 82 ? -0.485 3.999 -1.466 1.00 80.06 82 ARG A O 1
ATOM 639 N N . PHE A 1 83 ? -0.435 6.007 -2.478 1.00 79.06 83 PHE A N 1
ATOM 640 C CA . PHE A 1 83 ? -0.199 5.530 -3.834 1.00 79.06 83 PHE A CA 1
ATOM 641 C C . PHE A 1 83 ? 1.190 6.000 -4.274 1.00 79.06 83 PHE A C 1
ATOM 643 O O . PHE A 1 83 ? 1.390 7.176 -4.569 1.00 79.06 83 PHE A O 1
ATOM 650 N N . ALA A 1 84 ? 2.173 5.102 -4.246 1.00 69.00 84 ALA A N 1
ATOM 651 C CA . ALA A 1 84 ? 3.546 5.395 -4.638 1.00 69.00 84 ALA A CA 1
ATOM 652 C C . ALA A 1 84 ? 3.772 4.929 -6.081 1.00 69.00 84 ALA A C 1
ATOM 654 O O . ALA A 1 84 ? 3.944 3.735 -6.321 1.00 69.00 84 ALA A O 1
ATOM 655 N N . VAL A 1 85 ? 3.758 5.911 -6.995 1.00 64.12 85 VAL A N 1
ATOM 656 C CA . VAL A 1 85 ? 3.852 5.789 -8.463 1.00 64.12 85 VAL A CA 1
ATOM 657 C C . VAL A 1 85 ? 2.776 4.868 -9.039 1.00 64.12 85 VAL A C 1
ATOM 659 O O . VAL A 1 85 ? 2.884 3.653 -8.964 1.00 64.12 85 VAL A O 1
ATOM 662 N N . VAL A 1 86 ? 1.716 5.446 -9.614 1.00 60.03 86 VAL A N 1
ATOM 663 C CA . VAL A 1 86 ? 0.623 4.679 -10.230 1.00 60.03 86 VAL A CA 1
ATOM 664 C C . VAL A 1 86 ? 0.195 5.361 -11.519 1.00 60.03 86 VAL A C 1
ATOM 666 O O . VAL A 1 86 ? -0.042 6.567 -11.522 1.00 60.03 86 VAL A O 1
ATOM 669 N N . GLN A 1 87 ? 0.116 4.603 -12.613 1.00 47.06 87 GLN A N 1
ATOM 670 C CA . GLN A 1 87 ? -0.139 5.173 -13.939 1.00 47.06 87 GLN A CA 1
ATOM 671 C C . GLN A 1 87 ? -1.625 5.248 -14.322 1.00 47.06 87 GLN A C 1
ATOM 673 O O . GLN A 1 87 ? -1.930 5.925 -15.293 1.00 47.06 87 GLN A O 1
ATOM 678 N N . GLN A 1 88 ? -2.543 4.633 -13.560 1.00 45.97 88 GLN A N 1
ATOM 679 C CA . GLN A 1 88 ? -4.000 4.834 -13.664 1.00 45.97 88 GLN A CA 1
ATOM 680 C C . GLN A 1 88 ? -4.727 4.095 -12.522 1.00 45.97 88 GLN A C 1
ATOM 682 O O . GLN A 1 88 ? -4.706 2.870 -12.465 1.00 45.97 88 GLN A O 1
ATOM 687 N N . ILE A 1 89 ? -5.386 4.821 -11.612 1.00 49.41 89 ILE A N 1
ATOM 688 C CA . ILE A 1 89 ? -6.407 4.253 -10.711 1.00 49.41 89 ILE A CA 1
ATOM 689 C C . ILE A 1 89 ? -7.731 4.908 -11.087 1.00 49.41 89 ILE A C 1
ATOM 691 O O . ILE A 1 89 ? -7.873 6.124 -10.964 1.00 49.41 89 ILE A O 1
ATOM 695 N N . HIS A 1 90 ? -8.702 4.115 -11.536 1.00 41.38 90 HIS A N 1
ATOM 696 C CA . HIS A 1 90 ? -10.065 4.589 -11.737 1.00 41.38 90 HIS A CA 1
ATOM 697 C C . HIS A 1 90 ? -10.885 4.323 -10.476 1.00 41.38 90 HIS A C 1
ATOM 699 O O . HIS A 1 90 ? -11.157 3.179 -10.137 1.00 41.38 90 HIS A O 1
ATOM 705 N N . ALA A 1 91 ? -11.253 5.426 -9.823 1.00 41.69 91 ALA A N 1
ATOM 706 C CA . ALA A 1 91 ? -12.183 5.544 -8.706 1.00 41.69 91 ALA A CA 1
ATOM 707 C C . ALA A 1 91 ? -11.798 4.807 -7.413 1.00 41.69 91 ALA A C 1
ATOM 709 O O . ALA A 1 91 ? -11.882 3.589 -7.288 1.00 41.69 91 ALA A O 1
ATOM 710 N N . VAL A 1 92 ? -11.501 5.597 -6.380 1.00 47.25 92 VAL A N 1
ATOM 711 C CA . VAL A 1 92 ? -11.606 5.124 -5.004 1.00 47.25 92 VAL A CA 1
ATOM 712 C C . VAL A 1 92 ? -12.911 5.658 -4.421 1.00 47.25 92 VAL A C 1
ATOM 714 O O . VAL A 1 92 ? -13.053 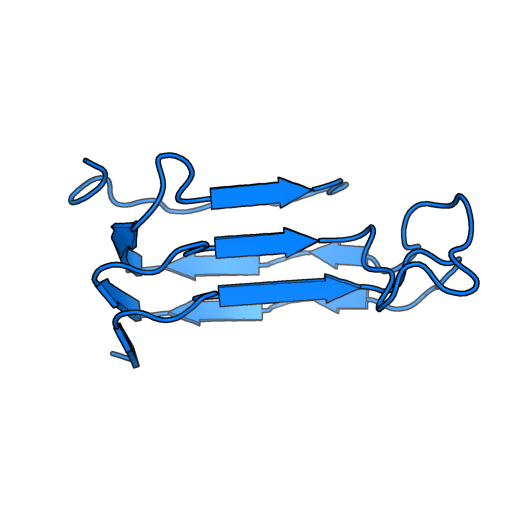6.862 -4.215 1.00 47.25 92 VAL A O 1
ATOM 717 N N . GLY A 1 93 ? -13.885 4.775 -4.201 1.00 39.56 93 GLY A N 1
ATOM 718 C CA . GLY A 1 93 ? -15.132 5.109 -3.518 1.00 39.56 93 GLY A CA 1
ATOM 719 C C . GLY A 1 93 ? -14.894 5.206 -2.014 1.00 39.56 93 GLY A C 1
ATOM 720 O O . GLY A 1 93 ? -15.035 4.216 -1.299 1.00 39.56 93 GLY A O 1
ATOM 721 N N . TYR A 1 94 ? -14.503 6.388 -1.538 1.00 43.03 94 TYR A N 1
ATOM 722 C CA . TYR A 1 94 ? -14.404 6.681 -0.109 1.00 43.03 94 TYR A CA 1
ATOM 723 C C . TYR A 1 94 ? -15.758 7.173 0.413 1.00 43.03 94 TYR A C 1
ATOM 725 O O . TYR A 1 94 ? -16.179 8.278 0.080 1.00 43.03 94 TYR A O 1
ATOM 733 N N . ASP A 1 95 ? -16.426 6.378 1.253 1.00 40.47 95 ASP A N 1
ATOM 734 C CA . ASP A 1 95 ? -17.471 6.901 2.139 1.00 40.47 95 ASP A CA 1
ATOM 735 C C . ASP A 1 95 ? -16.772 7.497 3.369 1.00 40.47 95 ASP A C 1
ATOM 737 O O . ASP A 1 95 ? -16.135 6.797 4.158 1.00 40.47 95 ASP A O 1
ATOM 741 N N . SER A 1 96 ? -16.816 8.821 3.474 1.00 37.25 96 SER A N 1
ATOM 742 C CA . SER A 1 96 ? -16.007 9.677 4.347 1.00 37.25 96 SER A CA 1
ATOM 743 C C . SER A 1 96 ? -16.358 9.604 5.838 1.00 37.25 96 SER A C 1
ATOM 745 O O . SER A 1 96 ? -16.053 10.530 6.589 1.00 37.25 96 SER A O 1
ATOM 747 N N . LYS A 1 97 ? -16.964 8.519 6.331 1.00 36.25 97 LYS A N 1
ATOM 748 C CA . LYS A 1 97 ? -17.430 8.467 7.725 1.00 36.25 97 LYS A CA 1
ATOM 749 C C . LYS A 1 9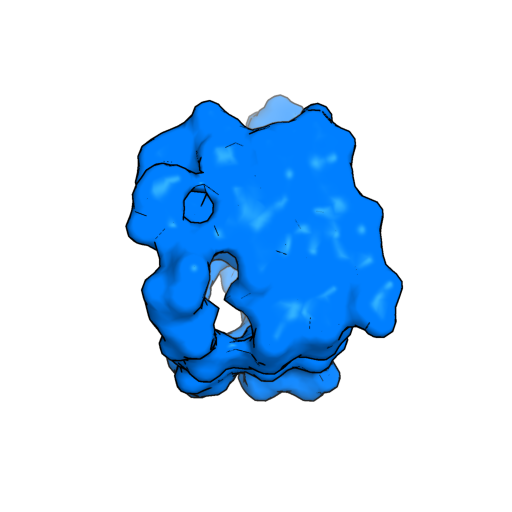7 ? -16.399 8.112 8.791 1.00 36.25 97 LYS A C 1
ATOM 751 O O . LYS A 1 97 ? -16.760 8.152 9.965 1.00 36.25 97 LYS A O 1
ATOM 756 N N . THR A 1 98 ? -15.128 7.856 8.475 1.00 38.69 98 THR A N 1
ATOM 757 C CA . THR A 1 98 ? -14.063 7.940 9.499 1.00 38.69 98 THR A CA 1
ATOM 758 C C . THR A 1 98 ? -12.675 8.121 8.874 1.00 38.69 98 THR A C 1
ATOM 760 O O . THR A 1 98 ? -12.000 7.154 8.543 1.00 38.69 98 THR A O 1
ATOM 763 N N . CYS A 1 99 ? -12.253 9.377 8.725 1.00 37.44 99 CYS A N 1
ATOM 764 C CA . CYS A 1 99 ? -10.849 9.788 8.675 1.00 37.44 99 CYS A CA 1
ATOM 765 C C . CYS A 1 99 ? -10.705 10.982 9.632 1.00 37.44 99 CYS A C 1
ATOM 767 O O . CYS A 1 99 ? -10.985 12.115 9.245 1.00 37.44 99 CYS A O 1
ATOM 769 N N . LEU A 1 100 ? -10.331 10.703 10.882 1.00 40.53 100 LEU A N 1
ATOM 770 C CA . LEU A 1 100 ? -9.657 11.620 11.806 1.00 40.53 100 LEU A CA 1
ATOM 771 C C . LEU A 1 100 ? -8.487 10.851 12.420 1.00 40.53 100 LEU A C 1
ATOM 773 O O . LEU A 1 100 ? -8.699 9.657 12.744 1.00 40.53 100 LEU A O 1
#

Nearest PDB structures (foldseek):
  1nhc-assembly6_F  TM=8.370E-01  e=6.173E-02  Aspergillus niger
  1hg8-assembly1_A  TM=6.105E-01  e=2.969E-02  Fusarium verticillioides

Radius of gyration: 14.22 Å; Cα contacts (8 Å, |Δi|>4): 244; chains: 1; bounding box: 37×20×34 Å